Protein AF-A0A150MPR1-F1 (afdb_monomer)

Structure (mmCIF, N/CA/C/O backbone):
data_AF-A0A150MPR1-F1
#
_entry.id   AF-A0A150MPR1-F1
#
loop_
_atom_site.group_PDB
_atom_site.id
_atom_site.type_symbol
_atom_site.label_atom_id
_atom_site.label_alt_id
_atom_site.label_comp_id
_atom_site.label_asym_id
_atom_site.label_entity_id
_atom_site.label_seq_id
_atom_site.pdbx_PDB_ins_code
_atom_site.Cartn_x
_atom_site.Cartn_y
_atom_site.Cartn_z
_atom_site.occupancy
_atom_site.B_iso_or_equiv
_atom_site.auth_seq_id
_atom_site.auth_comp_id
_atom_site.auth_asym_id
_atom_site.auth_atom_id
_atom_site.pdbx_PDB_model_num
ATOM 1 N N . MET A 1 1 ? 6.851 -12.752 -9.532 1.00 58.88 1 MET A N 1
ATOM 2 C CA . MET A 1 1 ? 6.585 -11.954 -8.311 1.00 58.88 1 MET A CA 1
ATOM 3 C C . MET A 1 1 ? 6.739 -10.445 -8.529 1.00 58.88 1 MET A C 1
ATOM 5 O O . MET A 1 1 ? 5.904 -9.692 -8.045 1.00 58.88 1 MET A O 1
ATOM 9 N N . GLU A 1 2 ? 7.732 -9.979 -9.292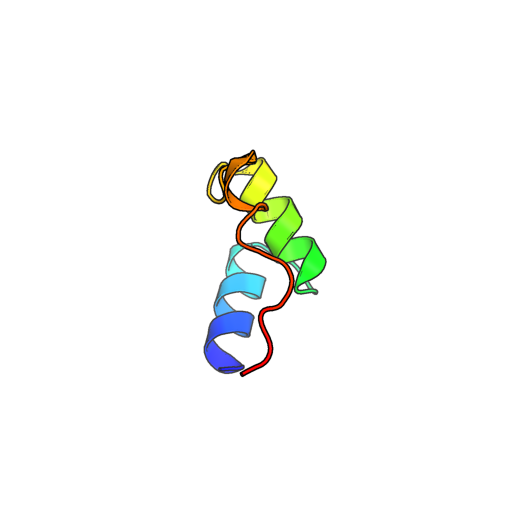 1.00 61.19 2 GLU A N 1
ATOM 10 C CA . GLU A 1 2 ? 8.032 -8.541 -9.469 1.00 61.19 2 GLU A CA 1
ATOM 11 C C . GLU A 1 2 ? 6.883 -7.705 -10.058 1.00 61.19 2 GLU A C 1
ATOM 13 O O . GLU A 1 2 ? 6.577 -6.620 -9.566 1.00 61.19 2 GLU A O 1
ATOM 18 N N . ARG A 1 3 ? 6.165 -8.241 -11.055 1.00 67.19 3 ARG A N 1
ATOM 19 C CA . ARG A 1 3 ? 5.041 -7.543 -11.707 1.00 67.19 3 ARG A CA 1
ATOM 20 C C . ARG A 1 3 ? 3.888 -7.216 -10.740 1.00 67.19 3 ARG A C 1
ATOM 22 O O . ARG A 1 3 ? 3.167 -6.245 -10.953 1.00 67.19 3 ARG A O 1
ATOM 29 N N . HIS A 1 4 ? 3.700 -8.013 -9.685 1.00 62.66 4 HIS A N 1
ATOM 30 C CA . HIS A 1 4 ? 2.655 -7.777 -8.684 1.00 62.66 4 HIS A CA 1
ATOM 31 C C . HIS A 1 4 ? 3.056 -6.669 -7.700 1.00 62.66 4 HIS A C 1
ATOM 33 O O . HIS A 1 4 ? 2.260 -5.770 -7.435 1.00 62.66 4 HIS A O 1
ATOM 39 N N . LEU A 1 5 ? 4.314 -6.684 -7.242 1.00 69.62 5 LEU A N 1
ATOM 40 C CA . LEU A 1 5 ? 4.861 -5.646 -6.364 1.00 69.62 5 LEU A CA 1
ATOM 41 C C . LEU A 1 5 ? 4.841 -4.270 -7.038 1.00 69.62 5 LEU A C 1
ATOM 43 O O . LEU A 1 5 ? 4.421 -3.301 -6.416 1.00 69.62 5 LEU A O 1
ATOM 47 N N . SER A 1 6 ? 5.170 -4.203 -8.332 1.00 73.56 6 SER A N 1
ATOM 48 C CA . SER A 1 6 ? 5.086 -2.963 -9.114 1.00 73.56 6 SER A CA 1
ATOM 49 C C . SER A 1 6 ? 3.678 -2.350 -9.091 1.00 73.56 6 SER A C 1
ATOM 51 O O . SER A 1 6 ? 3.528 -1.162 -8.825 1.00 73.56 6 SER A O 1
ATOM 53 N N . ARG A 1 7 ? 2.621 -3.159 -9.263 1.00 84.19 7 ARG A N 1
ATOM 54 C CA . ARG A 1 7 ? 1.231 -2.666 -9.227 1.00 84.19 7 ARG A CA 1
ATOM 55 C C . ARG A 1 7 ? 0.831 -2.137 -7.855 1.00 84.19 7 ARG A C 1
ATOM 57 O O . ARG A 1 7 ? 0.122 -1.136 -7.780 1.00 84.19 7 ARG A O 1
ATOM 64 N N . ILE A 1 8 ? 1.253 -2.807 -6.784 1.00 83.06 8 ILE A N 1
ATOM 65 C CA . ILE A 1 8 ? 1.005 -2.345 -5.413 1.00 83.06 8 ILE A CA 1
ATOM 66 C C . ILE A 1 8 ? 1.716 -1.011 -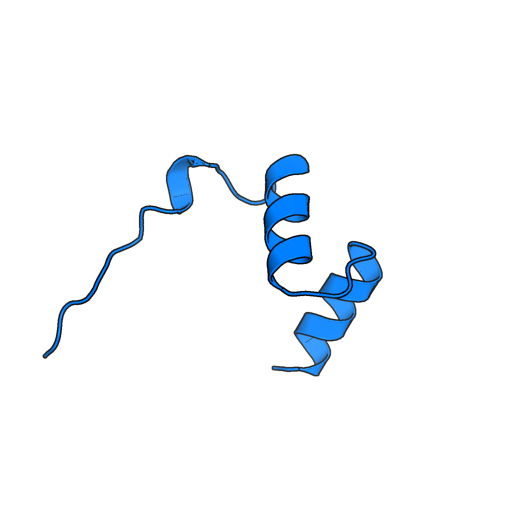5.190 1.00 83.06 8 ILE A C 1
ATOM 68 O O . ILE A 1 8 ? 1.105 -0.076 -4.686 1.00 83.06 8 ILE A O 1
ATOM 72 N N . PHE A 1 9 ? 2.967 -0.896 -5.634 1.00 86.44 9 PHE A N 1
ATOM 73 C CA . PHE A 1 9 ? 3.766 0.312 -5.460 1.00 86.44 9 PHE A CA 1
ATOM 74 C C . PHE A 1 9 ? 3.166 1.500 -6.209 1.00 86.44 9 PHE A C 1
ATOM 76 O O . PHE A 1 9 ? 3.000 2.572 -5.631 1.00 86.44 9 PHE A O 1
ATOM 83 N N . THR A 1 10 ? 2.718 1.293 -7.450 1.00 87.12 10 THR A N 1
ATOM 84 C CA . THR A 1 10 ? 1.994 2.316 -8.213 1.00 87.12 10 THR A CA 1
ATOM 85 C C . THR A 1 10 ? 0.691 2.729 -7.523 1.00 87.12 10 THR A C 1
ATOM 87 O O . THR A 1 10 ? 0.420 3.921 -7.404 1.00 87.12 10 THR A O 1
ATOM 90 N N . LYS A 1 11 ? -0.111 1.772 -7.032 1.00 87.25 11 LYS A N 1
ATOM 91 C CA . LYS A 1 11 ? -1.393 2.063 -6.361 1.00 87.25 11 LYS A CA 1
ATOM 92 C C . LYS A 1 11 ? -1.210 2.799 -5.036 1.00 87.25 11 LYS A C 1
ATOM 94 O O . LYS A 1 11 ? -1.956 3.728 -4.748 1.00 87.25 11 LYS A O 1
ATOM 99 N N . LEU A 1 12 ? -0.216 2.400 -4.247 1.00 85.06 12 LEU A N 1
ATOM 100 C CA . LEU A 1 12 ? 0.103 3.027 -2.967 1.00 85.06 12 LEU A CA 1
ATOM 101 C C . LEU A 1 12 ? 0.953 4.297 -3.132 1.00 85.06 12 LEU A C 1
ATOM 103 O O . LEU A 1 12 ? 1.113 5.036 -2.163 1.00 85.06 12 LEU A O 1
ATOM 107 N N . ARG A 1 13 ? 1.451 4.595 -4.341 1.00 89.50 13 ARG A N 1
ATOM 108 C CA . ARG A 1 13 ? 2.409 5.679 -4.622 1.00 89.50 13 ARG A CA 1
ATOM 109 C C . ARG A 1 13 ? 3.626 5.610 -3.695 1.00 89.50 13 ARG A C 1
ATOM 111 O O . ARG A 1 13 ? 3.874 6.537 -2.929 1.00 89.50 13 ARG A O 1
A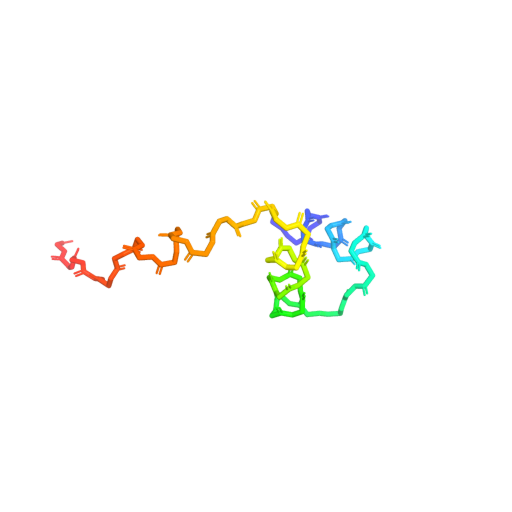TOM 118 N N . VAL A 1 14 ? 4.322 4.479 -3.730 1.00 90.56 14 VAL A N 1
ATOM 119 C CA . VAL A 1 14 ? 5.509 4.179 -2.913 1.00 90.56 14 VAL A CA 1
ATOM 120 C C . VAL A 1 14 ? 6.619 3.622 -3.793 1.00 90.56 14 VAL A C 1
ATOM 122 O O . VAL A 1 14 ? 6.343 3.031 -4.837 1.00 90.56 14 VAL A O 1
ATOM 125 N N . SER A 1 15 ? 7.864 3.796 -3.367 1.00 87.06 15 SER A N 1
ATOM 126 C CA . SER A 1 15 ? 9.050 3.407 -4.143 1.00 87.06 15 SER A CA 1
ATOM 127 C C . SER A 1 15 ? 9.757 2.179 -3.575 1.00 87.06 15 SER A C 1
ATOM 129 O O . SER A 1 15 ? 10.591 1.574 -4.246 1.00 87.06 15 SER A O 1
ATOM 131 N N . SER A 1 16 ? 9.420 1.781 -2.347 1.00 87.25 16 SER A N 1
ATOM 132 C CA . SER A 1 16 ? 10.062 0.670 -1.651 1.00 87.25 16 SER A CA 1
ATOM 133 C C . SER A 1 16 ? 9.053 -0.247 -0.965 1.00 87.25 16 SER A C 1
ATOM 135 O O . SER A 1 16 ? 7.913 0.120 -0.675 1.00 87.25 16 SER A O 1
ATOM 137 N N . ARG A 1 17 ? 9.495 -1.475 -0.665 1.00 85.62 17 ARG A N 1
ATOM 138 C CA . ARG A 1 17 ? 8.687 -2.440 0.095 1.00 85.62 17 ARG A CA 1
ATOM 139 C C . ARG A 1 17 ? 8.371 -1.918 1.495 1.00 85.62 17 ARG A C 1
ATOM 141 O O . ARG A 1 17 ? 7.261 -2.121 1.967 1.00 85.62 17 ARG A O 1
ATOM 148 N N . VAL A 1 18 ? 9.333 -1.251 2.130 1.00 89.25 18 VAL A N 1
ATOM 149 C CA . VAL A 1 18 ? 9.174 -0.683 3.474 1.00 89.25 18 VAL A CA 1
ATOM 150 C C . VAL A 1 18 ? 8.087 0.390 3.460 1.00 89.25 18 VAL A C 1
ATOM 152 O O . VAL A 1 18 ? 7.150 0.310 4.245 1.00 89.25 18 VAL A O 1
ATOM 155 N N . GLU A 1 19 ? 8.131 1.316 2.498 1.00 90.75 19 GLU A N 1
ATOM 156 C CA . GLU A 1 19 ? 7.081 2.330 2.334 1.00 90.75 19 GLU A CA 1
ATOM 157 C C . GLU A 1 19 ? 5.705 1.712 2.060 1.00 90.75 19 GLU A C 1
ATOM 159 O O . GLU A 1 19 ? 4.703 2.170 2.605 1.00 90.75 19 GLU A O 1
ATOM 164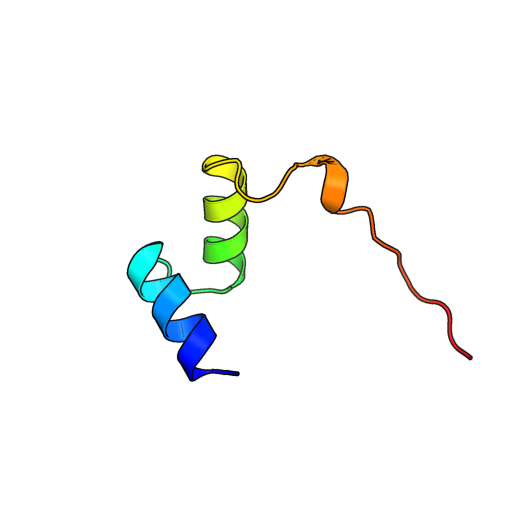 N N . ALA A 1 20 ? 5.640 0.657 1.240 1.00 89.44 20 ALA A N 1
ATOM 165 C CA . ALA A 1 20 ? 4.389 -0.050 0.974 1.00 89.44 20 ALA A CA 1
ATOM 166 C C . ALA A 1 20 ? 3.783 -0.651 2.250 1.00 89.44 20 ALA A C 1
ATOM 168 O O . ALA A 1 20 ? 2.570 -0.576 2.442 1.00 89.44 20 ALA A O 1
ATOM 169 N N . VAL A 1 21 ? 4.621 -1.222 3.119 1.00 87.25 21 VAL A N 1
ATOM 170 C CA . VAL A 1 21 ? 4.203 -1.805 4.400 1.00 87.25 21 VAL A CA 1
ATOM 171 C C . VAL A 1 21 ? 3.724 -0.719 5.359 1.00 87.25 21 VAL A C 1
ATOM 173 O O . VAL A 1 21 ? 2.627 -0.841 5.894 1.00 87.25 21 VAL A O 1
ATOM 176 N N . GLU A 1 22 ? 4.483 0.364 5.535 1.00 89.06 22 GLU A N 1
ATOM 177 C CA . GLU A 1 22 ? 4.087 1.471 6.417 1.00 89.06 22 GLU A CA 1
ATOM 178 C C . GLU A 1 22 ? 2.775 2.120 5.966 1.00 89.06 22 GLU A C 1
ATOM 180 O O . GLU A 1 22 ? 1.871 2.350 6.769 1.00 89.06 22 GLU A O 1
ATOM 185 N N . LYS A 1 23 ? 2.607 2.327 4.658 1.00 89.62 23 LYS A N 1
ATOM 186 C CA . LYS A 1 23 ? 1.370 2.889 4.116 1.00 89.62 23 LYS A CA 1
ATOM 187 C C . LYS A 1 23 ? 0.185 1.938 4.257 1.00 89.62 23 LYS A C 1
ATOM 189 O O . LYS A 1 23 ? -0.928 2.381 4.519 1.00 89.62 23 LYS A O 1
ATOM 194 N N . ALA A 1 24 ? 0.406 0.633 4.120 1.00 87.00 24 ALA A N 1
ATOM 195 C CA . ALA A 1 24 ? -0.635 -0.363 4.348 1.00 87.00 24 ALA A CA 1
ATOM 196 C C . ALA A 1 24 ? -1.077 -0.426 5.823 1.00 87.00 24 ALA A C 1
ATOM 198 O O . ALA A 1 24 ? -2.267 -0.617 6.070 1.00 87.00 24 ALA A O 1
ATOM 199 N N . LYS A 1 25 ? -0.166 -0.202 6.785 1.00 87.12 25 LYS A N 1
ATOM 200 C CA . LYS A 1 25 ? -0.512 -0.045 8.211 1.00 87.12 25 LYS A CA 1
ATOM 201 C C . LYS A 1 25 ? -1.375 1.194 8.443 1.00 87.12 25 LYS A C 1
ATOM 203 O O . LYS A 1 25 ? -2.451 1.082 9.012 1.00 87.12 25 LYS A O 1
ATOM 208 N N . GLN A 1 26 ? -0.958 2.352 7.922 1.00 86.44 26 GLN A N 1
ATOM 209 C CA . GLN A 1 26 ? -1.715 3.610 8.046 1.00 86.44 26 GLN A CA 1
ATOM 210 C C . GLN A 1 26 ? -3.138 3.518 7.478 1.00 86.44 26 GLN A C 1
ATOM 212 O O . GLN A 1 26 ? -4.044 4.191 7.958 1.00 86.44 26 GLN A O 1
ATOM 217 N N . LEU A 1 27 ? -3.333 2.696 6.446 1.00 87.56 27 LEU A N 1
ATOM 218 C CA . LEU A 1 27 ? -4.633 2.460 5.817 1.00 87.56 27 LEU A CA 1
ATOM 219 C C . LEU A 1 27 ? -5.456 1.357 6.509 1.00 87.56 27 LEU A C 1
ATOM 221 O O . LEU A 1 27 ? -6.559 1.064 6.058 1.00 87.56 27 LEU A O 1
ATOM 225 N N . GLY A 1 28 ? -4.933 0.726 7.565 1.00 86.38 28 GLY A N 1
ATOM 226 C CA . GLY A 1 28 ? -5.603 -0.358 8.288 1.00 86.38 28 GLY A CA 1
ATOM 227 C C . GLY A 1 28 ? -5.697 -1.674 7.508 1.00 86.38 28 GLY A C 1
ATOM 228 O O . GLY A 1 28 ? -6.462 -2.557 7.886 1.00 86.38 28 GLY A O 1
ATOM 229 N N . PHE A 1 29 ? -4.937 -1.833 6.416 1.00 83.94 29 PHE A N 1
ATOM 230 C CA . PHE A 1 29 ? -4.906 -3.079 5.638 1.00 83.94 29 PHE A CA 1
ATOM 231 C C . PHE A 1 29 ? -4.099 -4.183 6.322 1.00 83.94 29 PHE A C 1
ATOM 233 O O . PHE A 1 29 ? -4.307 -5.362 6.041 1.00 83.94 29 PHE A O 1
ATOM 240 N N . ILE A 1 30 ? -3.157 -3.802 7.186 1.00 82.12 30 ILE A N 1
ATOM 241 C CA . ILE A 1 30 ? -2.365 -4.723 7.997 1.00 82.12 30 ILE A CA 1
ATOM 242 C C . ILE A 1 30 ? -2.693 -4.407 9.455 1.00 82.12 30 ILE A C 1
ATOM 244 O O . ILE A 1 30 ? -2.294 -3.340 9.922 1.00 82.12 30 ILE A O 1
ATOM 248 N N . PRO A 1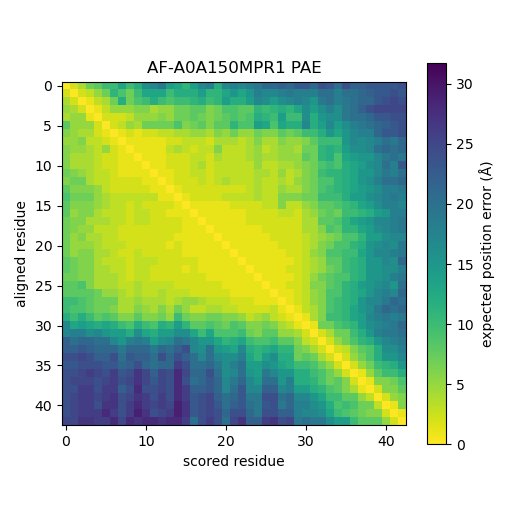 31 ? -3.400 -5.296 10.173 1.00 72.88 31 PRO A N 1
ATOM 249 C CA . PRO A 1 31 ? -3.623 -5.121 11.603 1.00 72.88 31 PRO A CA 1
ATOM 250 C C . PRO A 1 31 ? -2.273 -5.071 12.325 1.00 72.88 31 PRO A C 1
ATOM 252 O O . PRO A 1 31 ? -1.426 -5.934 12.067 1.00 72.88 31 PRO A O 1
ATOM 255 N N . GLU A 1 32 ? -2.066 -4.130 13.256 1.00 67.75 32 GLU A N 1
ATOM 256 C CA . GLU A 1 32 ? -0.803 -4.038 14.010 1.00 67.75 32 GLU A CA 1
ATOM 257 C C . GLU A 1 32 ? -0.451 -5.359 14.724 1.00 67.75 32 GLU A C 1
ATOM 259 O O . GLU A 1 32 ? 0.721 -5.689 14.909 1.00 67.75 32 GLU A O 1
ATOM 264 N N . HIS A 1 33 ? -1.462 -6.172 15.043 1.00 60.97 33 HIS A N 1
ATOM 265 C CA . HIS A 1 33 ? -1.319 -7.457 15.724 1.00 60.97 33 HIS A CA 1
ATOM 266 C C . HIS A 1 33 ? -0.803 -8.621 14.860 1.00 60.97 33 HIS A C 1
ATOM 268 O O . HIS A 1 33 ? -0.407 -9.644 15.416 1.00 60.97 33 HIS A O 1
ATOM 274 N N . HIS A 1 34 ? -0.749 -8.498 13.528 1.00 56.06 34 HIS A N 1
ATOM 275 C CA . HIS A 1 34 ? -0.286 -9.592 12.656 1.00 56.06 34 HIS A CA 1
ATOM 276 C C . HIS A 1 34 ? 1.237 -9.638 12.442 1.00 56.06 34 HIS A C 1
ATOM 278 O O . HIS A 1 34 ? 1.731 -10.543 11.769 1.00 56.06 34 HIS A O 1
ATOM 284 N N . MET A 1 35 ? 2.009 -8.727 13.046 1.00 56.03 35 MET A N 1
ATOM 285 C CA . MET A 1 35 ? 3.479 -8.748 12.955 1.00 56.03 35 MET A CA 1
ATOM 286 C C . MET A 1 35 ? 4.144 -9.796 13.875 1.00 56.03 35 MET A C 1
ATOM 288 O O . MET A 1 35 ? 5.368 -9.877 13.914 1.00 56.03 35 MET A O 1
ATOM 292 N N . LEU A 1 36 ? 3.355 -10.622 14.579 1.00 60.47 36 LEU A N 1
ATOM 293 C CA . LEU A 1 36 ? 3.820 -11.690 15.479 1.00 60.47 36 LEU A CA 1
ATOM 294 C C . LEU A 1 36 ? 3.753 -13.110 14.885 1.00 60.47 36 LEU A C 1
ATOM 296 O O . LEU A 1 36 ? 3.746 -14.087 15.632 1.00 60.47 36 LEU A O 1
ATOM 300 N N . LEU A 1 37 ? 3.748 -13.278 13.560 1.00 57.56 37 LEU A N 1
ATOM 301 C CA . LEU A 1 37 ? 3.949 -14.608 12.967 1.00 57.56 37 LEU A CA 1
ATOM 302 C C . LEU A 1 37 ? 5.449 -14.921 12.813 1.00 57.56 37 LEU A C 1
ATOM 304 O O . LEU A 1 37 ? 6.032 -14.821 11.740 1.00 57.56 37 LEU A O 1
ATOM 308 N N . THR A 1 38 ? 6.002 -15.297 13.973 1.00 58.78 38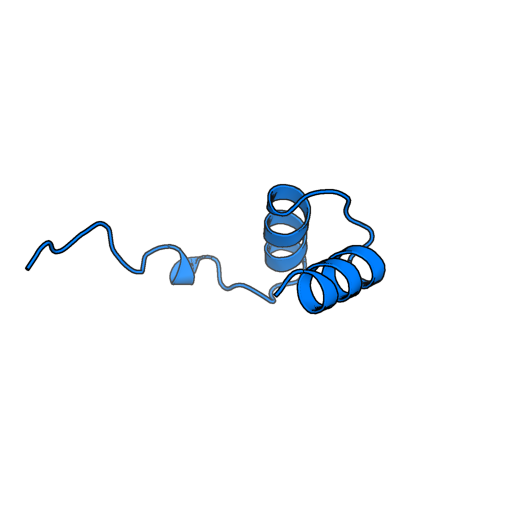 THR A N 1
ATOM 309 C CA . THR A 1 38 ? 7.106 -16.233 14.274 1.00 58.78 38 THR A CA 1
ATOM 310 C C . THR A 1 3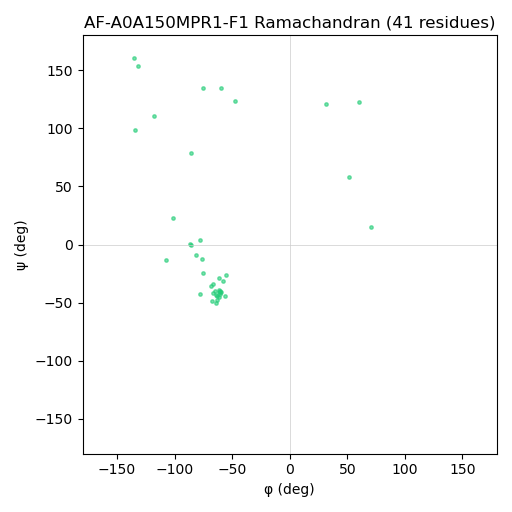8 ? 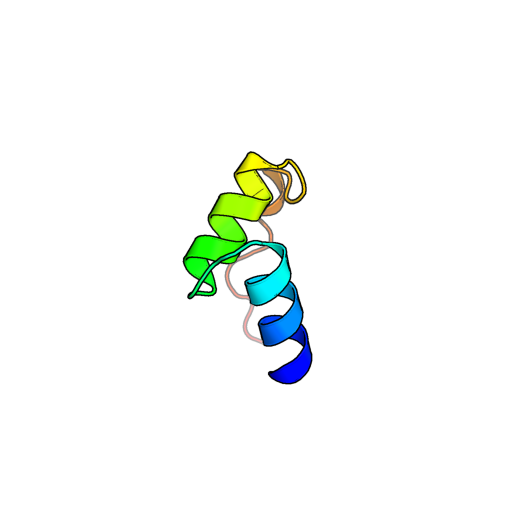8.521 -15.992 13.716 1.00 58.78 38 THR A C 1
ATOM 312 O O . THR A 1 38 ? 8.727 -16.059 12.504 1.00 58.78 38 THR A O 1
ATOM 315 N N . PRO A 1 39 ? 9.545 -15.892 14.594 1.00 60.12 39 PRO A N 1
ATOM 316 C CA . PRO A 1 39 ? 10.908 -16.283 14.258 1.00 60.12 39 PRO A CA 1
ATOM 317 C C . PRO A 1 39 ? 11.035 -17.821 14.242 1.00 60.12 39 PRO A C 1
ATOM 319 O O . PRO A 1 39 ? 10.538 -18.490 15.139 1.00 60.12 39 PRO A O 1
ATOM 322 N N . SER A 1 40 ? 11.701 -18.335 13.203 1.00 60.66 40 SER A N 1
ATOM 323 C CA . SER A 1 40 ? 12.404 -19.626 13.060 1.00 60.66 40 SER A CA 1
ATOM 324 C C . SER A 1 40 ? 11.906 -20.872 13.824 1.00 60.66 40 SER A C 1
ATOM 326 O O . SER A 1 40 ? 12.015 -20.964 15.044 1.00 60.66 40 SER A O 1
ATOM 328 N N . SER A 1 41 ?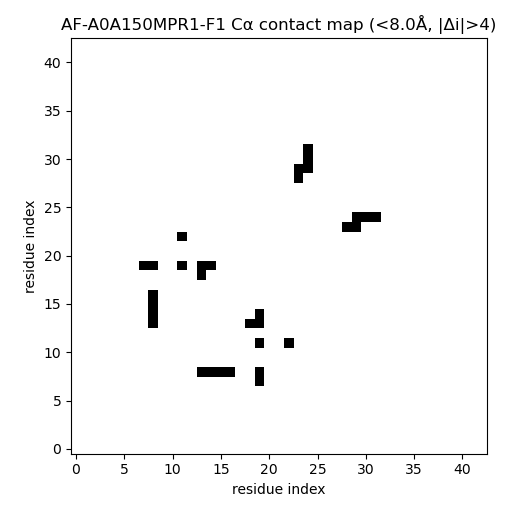 11.557 -21.931 13.085 1.00 57.44 41 SER A N 1
ATOM 329 C CA . SER A 1 41 ? 11.859 -23.297 13.529 1.00 57.44 41 SER A CA 1
ATOM 330 C C . SER A 1 41 ? 12.444 -24.087 12.362 1.00 57.44 41 SER A C 1
ATOM 332 O O . SER A 1 41 ? 11.737 -24.530 11.460 1.00 57.44 41 SER A O 1
ATOM 334 N N . ASP A 1 42 ? 13.770 -24.146 12.396 1.00 56.16 42 ASP A N 1
ATOM 335 C CA . ASP A 1 42 ? 14.648 -25.087 11.713 1.00 56.16 42 ASP A CA 1
ATOM 336 C C . ASP A 1 42 ? 14.131 -26.527 11.919 1.00 56.16 42 ASP A C 1
ATOM 338 O O . ASP A 1 42 ? 13.918 -26.958 13.058 1.00 56.16 42 ASP A O 1
ATOM 342 N N . ARG A 1 43 ? 13.883 -27.247 10.823 1.00 54.03 43 ARG A N 1
ATOM 343 C CA . ARG A 1 43 ? 13.793 -28.710 10.768 1.00 54.03 43 ARG A CA 1
ATOM 344 C C . ARG A 1 43 ? 14.303 -29.198 9.424 1.00 54.03 43 ARG A C 1
ATOM 346 O O . ARG A 1 43 ? 13.957 -28.554 8.408 1.00 54.03 43 ARG A O 1
#

Sequence (43 aa):
MERHLSRIFTKLRVSSRVEAVEKAKQLGFIPEHHMLLTPSSDR

Foldseek 3Di:
DVVVVVVLCVVLVHDDPVSSVVSCVVVVVDPPVPVPPDDDDDD

Mean predicted aligned error: 10.01 Å

Nearest PDB structures (foldseek):
  7xt2-assembly1_B  TM=3.297E-01  e=5.382E+00  Homo sapiens

Radius of gyration: 12.94 Å; Cα contacts (8 Å, |Δi|>4): 16; chains: 1; bounding box: 20×34×27 Å

Solvent-accessible surface area (backbone atoms only — not comparable to full-atom values): 2864 Å² total; per-residue (Å²): 116,67,76,58,54,53,54,51,26,64,74,68,70,38,92,45,72,65,51,46,51,55,51,33,40,79,70,63,77,43,60,85,79,67,81,71,80,68,84,84,82,92,129

pLDDT: mean 75.84, std 13.25, range [54.03, 90.75]

Secondary structure (DSSP, 8-state):
-HHHHHHHHHHHT-SSHHHHHHHHHHTTSS-GGGGGS-S----